Protein AF-A0A946MV02-F1 (afdb_monomer_lite)

pLDDT: mean 75.53, std 13.77, range [47.69, 91.25]

Radius of gyration: 21.44 Å; chains: 1; bounding box: 42×49×58 Å

Sequence (152 aa):
MDTEQLRICFLEFLRTHSNSLLTISNIYSDIAQTADNLNFPIEEKHNNNPLLTKTEQIQIREIYWSFMLQGILVPGSTVPDNTSSTFPQFGVSEYGKKVLESKKPIPYDPTNYLGYIDKHAFILYSNPIVSLKYSINSETISRILEKVYPEI

Structure (mmCIF, N/CA/C/O backbone):
data_AF-A0A946MV02-F1
#
_entry.id   AF-A0A946MV02-F1
#
loop_
_atom_site.group_PDB
_atom_site.id
_atom_site.type_symbol
_atom_site.label_atom_id
_atom_site.label_alt_id
_atom_site.label_comp_id
_atom_site.label_asym_id
_atom_site.label_entity_id
_atom_site.label_seq_id
_atom_site.pdbx_PDB_ins_code
_atom_site.Cartn_x
_atom_site.Cartn_y
_atom_site.Cartn_z
_atom_site.occupancy
_atom_site.B_iso_or_equiv
_atom_site.auth_seq_id
_atom_site.auth_comp_id
_atom_site.auth_asym_id
_atom_site.auth_atom_id
_atom_site.pdbx_PDB_model_num
ATOM 1 N N . MET A 1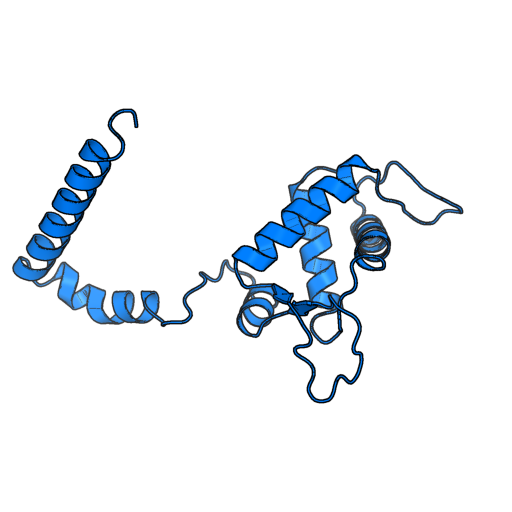 1 ? 5.784 10.577 -13.052 1.00 89.00 1 MET A N 1
ATOM 2 C CA . MET A 1 1 ? 4.458 10.685 -12.388 1.00 89.00 1 MET A CA 1
ATOM 3 C C . MET A 1 1 ? 4.552 11.488 -11.097 1.00 89.00 1 MET A C 1
ATOM 5 O O . MET A 1 1 ? 5.638 11.591 -10.535 1.00 89.00 1 MET A O 1
ATOM 9 N N . ASP A 1 2 ? 3.440 12.057 -10.626 1.00 89.06 2 ASP A N 1
ATOM 10 C CA . ASP A 1 2 ? 3.365 12.640 -9.277 1.00 89.06 2 ASP A CA 1
ATOM 11 C C . ASP A 1 2 ? 3.072 11.577 -8.193 1.00 89.06 2 ASP A C 1
ATOM 13 O O . ASP A 1 2 ? 2.742 10.424 -8.487 1.00 89.06 2 ASP A O 1
ATOM 17 N N . THR A 1 3 ? 3.208 11.955 -6.918 1.00 87.06 3 THR A N 1
ATOM 18 C CA . THR A 1 3 ? 3.038 11.036 -5.778 1.00 87.06 3 THR A CA 1
ATOM 19 C C . THR A 1 3 ? 1.622 10.462 -5.669 1.00 87.06 3 THR A C 1
ATOM 21 O O . THR A 1 3 ? 1.463 9.313 -5.254 1.00 87.06 3 THR A O 1
ATOM 24 N N . GLU A 1 4 ? 0.587 11.221 -6.033 1.00 87.25 4 GLU A N 1
ATOM 25 C CA . GLU A 1 4 ? -0.801 10.751 -5.951 1.00 87.25 4 GLU A CA 1
ATOM 26 C C . GLU A 1 4 ? -1.113 9.750 -7.065 1.00 87.25 4 GLU A C 1
ATOM 28 O O . GLU A 1 4 ? -1.727 8.713 -6.814 1.00 87.25 4 GLU A O 1
ATOM 33 N N . GLN A 1 5 ? -0.604 9.983 -8.276 1.00 89.94 5 GLN A N 1
ATOM 34 C CA . GLN A 1 5 ? -0.659 9.015 -9.374 1.00 89.94 5 GLN A CA 1
ATOM 35 C C . GLN A 1 5 ? 0.011 7.694 -8.980 1.00 89.94 5 GLN A C 1
ATOM 37 O O . GLN A 1 5 ? -0.569 6.623 -9.166 1.00 89.94 5 GLN A O 1
ATOM 42 N N . LEU A 1 6 ? 1.190 7.758 -8.354 1.00 89.81 6 LEU A N 1
ATOM 43 C CA . LEU A 1 6 ? 1.874 6.570 -7.839 1.00 89.81 6 LEU A CA 1
ATOM 44 C C . LEU A 1 6 ? 1.066 5.859 -6.745 1.00 89.81 6 LEU A C 1
ATOM 46 O O . LEU A 1 6 ? 1.012 4.629 -6.735 1.00 89.81 6 LEU A O 1
ATOM 50 N N . ARG A 1 7 ? 0.405 6.605 -5.848 1.00 89.81 7 ARG A N 1
ATOM 51 C CA . ARG A 1 7 ? -0.495 6.035 -4.828 1.00 89.81 7 ARG A CA 1
ATOM 52 C C . ARG A 1 7 ? -1.674 5.303 -5.456 1.00 89.81 7 ARG A C 1
ATOM 54 O O . ARG A 1 7 ? -2.011 4.211 -5.001 1.00 89.81 7 ARG A O 1
ATOM 61 N N . ILE A 1 8 ? -2.279 5.873 -6.496 1.00 89.81 8 ILE A N 1
ATOM 62 C CA . ILE A 1 8 ? -3.383 5.248 -7.233 1.00 89.81 8 ILE A CA 1
ATOM 63 C C . ILE A 1 8 ? -2.910 3.953 -7.896 1.00 89.81 8 ILE A C 1
ATOM 65 O O . ILE A 1 8 ? -3.544 2.915 -7.710 1.00 89.81 8 ILE A O 1
ATOM 69 N N . CYS A 1 9 ? -1.769 3.973 -8.591 1.00 90.50 9 CYS A N 1
ATOM 70 C CA . CYS A 1 9 ? -1.209 2.758 -9.183 1.00 90.50 9 CYS A CA 1
ATOM 71 C C . CYS A 1 9 ? -0.909 1.693 -8.129 1.00 90.50 9 CYS A C 1
ATOM 73 O O . CYS A 1 9 ? -1.198 0.519 -8.340 1.00 90.50 9 CYS A O 1
ATOM 75 N N . PHE A 1 10 ? -0.369 2.096 -6.977 1.00 90.06 10 PHE A N 1
ATOM 76 C CA . PHE A 1 10 ? -0.098 1.187 -5.869 1.00 90.06 10 PHE A CA 1
ATOM 77 C C . PHE A 1 10 ? -1.391 0.556 -5.323 1.00 90.06 10 PHE A C 1
ATOM 79 O O . PHE A 1 10 ? -1.431 -0.644 -5.066 1.00 90.06 10 PHE A O 1
ATOM 86 N N . LEU A 1 11 ? -2.472 1.330 -5.191 1.00 89.06 11 LEU A N 1
ATOM 87 C CA . LEU A 1 11 ? -3.782 0.825 -4.767 1.00 89.06 11 LEU A CA 1
ATOM 88 C C . LEU A 1 11 ? -4.374 -0.178 -5.762 1.00 89.06 11 LEU A C 1
ATOM 90 O O . LEU A 1 11 ? -4.854 -1.231 -5.345 1.00 89.06 11 LEU A O 1
ATOM 94 N N . GLU A 1 12 ? -4.327 0.119 -7.060 1.00 88.12 12 GLU A N 1
ATOM 95 C CA . GLU A 1 12 ? -4.803 -0.799 -8.104 1.00 88.12 12 GLU A CA 1
ATOM 96 C C . GLU A 1 12 ? -3.955 -2.077 -8.178 1.00 88.12 12 GLU A C 1
ATOM 98 O O . GLU A 1 12 ? -4.481 -3.190 -8.295 1.00 88.12 12 GLU A O 1
ATOM 103 N N . PHE A 1 13 ? -2.642 -1.944 -8.001 1.00 88.69 13 PHE A N 1
ATOM 104 C CA . PHE A 1 13 ? -1.741 -3.079 -7.837 1.00 88.69 13 PHE A CA 1
ATOM 105 C C . PHE A 1 13 ? -2.151 -3.960 -6.643 1.00 88.69 13 PHE A C 1
ATOM 107 O O . PHE A 1 13 ? -2.262 -5.180 -6.774 1.00 88.69 13 PHE A O 1
ATOM 114 N N . LEU A 1 14 ? -2.457 -3.367 -5.486 1.00 88.06 14 LEU A N 1
ATOM 115 C CA . LEU A 1 14 ? -2.917 -4.134 -4.327 1.00 88.06 14 LEU A CA 1
ATOM 116 C C . LEU A 1 14 ? -4.288 -4.784 -4.543 1.00 88.06 14 LEU A C 1
ATOM 118 O O . LEU A 1 14 ? -4.510 -5.892 -4.060 1.00 88.06 14 LEU A O 1
ATOM 122 N N . ARG A 1 15 ? -5.206 -4.136 -5.269 1.00 87.25 15 ARG A N 1
ATOM 123 C CA . ARG A 1 15 ? -6.519 -4.717 -5.608 1.00 87.25 15 ARG A CA 1
ATOM 124 C C . ARG A 1 15 ? -6.367 -5.993 -6.427 1.00 87.25 15 ARG A C 1
ATOM 126 O O . ARG A 1 15 ? -6.997 -7.002 -6.111 1.00 87.25 15 ARG A O 1
ATOM 133 N N . THR A 1 16 ? -5.495 -5.955 -7.430 1.00 83.94 16 THR A N 1
ATOM 134 C CA . THR A 1 16 ? -5.221 -7.094 -8.319 1.00 83.94 16 THR A CA 1
ATOM 135 C C . THR A 1 16 ? -4.472 -8.235 -7.623 1.00 83.94 16 THR A C 1
ATOM 137 O O . THR A 1 16 ? -4.671 -9.393 -7.983 1.00 83.94 16 THR A O 1
ATOM 140 N N . HIS A 1 17 ? -3.691 -7.939 -6.579 1.00 79.25 17 HIS A N 1
ATOM 141 C CA . HIS A 1 17 ? -2.854 -8.915 -5.867 1.00 79.25 17 HIS A CA 1
ATOM 142 C C . HIS A 1 17 ? -3.274 -9.161 -4.410 1.00 79.25 17 HIS A C 1
ATOM 144 O O . HIS A 1 17 ? -2.497 -9.694 -3.621 1.00 79.25 17 HIS A O 1
ATOM 150 N N . SER A 1 18 ? -4.504 -8.805 -4.035 1.00 73.62 18 SER A N 1
ATOM 151 C CA . SER A 1 18 ? -4.988 -8.824 -2.641 1.00 73.62 18 SER A CA 1
ATOM 152 C C . SER A 1 18 ? -4.911 -10.189 -1.938 1.00 73.62 18 SER A C 1
ATOM 154 O O . SER A 1 18 ? -4.850 -10.240 -0.709 1.00 73.62 18 SER A O 1
ATOM 156 N N . ASN A 1 19 ? -4.875 -11.284 -2.704 1.00 69.56 19 ASN A N 1
ATOM 157 C CA . ASN A 1 19 ? -4.770 -12.662 -2.208 1.00 69.56 19 ASN A CA 1
ATOM 158 C C . ASN A 1 19 ? -3.384 -13.297 -2.427 1.00 69.56 19 ASN A C 1
ATOM 160 O O . ASN A 1 19 ? -3.199 -14.476 -2.131 1.00 69.56 19 ASN A O 1
ATOM 164 N N . SER A 1 20 ? -2.423 -12.536 -2.951 1.00 69.88 20 SER A N 1
ATOM 165 C CA . SER A 1 20 ? -1.092 -13.016 -3.323 1.00 69.88 20 SER A CA 1
ATOM 166 C C . SER A 1 20 ? -0.022 -12.468 -2.385 1.00 69.88 20 SER A C 1
ATOM 168 O O . SER A 1 20 ? -0.168 -11.403 -1.787 1.00 69.88 20 SER A O 1
ATOM 170 N N . LEU A 1 21 ? 1.093 -13.190 -2.281 1.00 69.38 21 LEU A N 1
ATOM 171 C CA . LEU A 1 21 ? 2.279 -12.701 -1.583 1.00 69.38 21 LEU A CA 1
ATOM 172 C C . LEU A 1 21 ? 2.984 -11.651 -2.433 1.00 69.38 21 LEU A C 1
ATOM 174 O O . LEU A 1 21 ? 3.281 -11.890 -3.603 1.00 69.38 21 LEU A O 1
ATOM 178 N N . LEU A 1 22 ? 3.277 -10.503 -1.827 1.00 72.50 22 LEU A N 1
ATOM 179 C CA . LEU A 1 22 ? 3.919 -9.382 -2.503 1.00 72.50 22 LEU A CA 1
ATOM 180 C C . LEU A 1 22 ? 5.423 -9.384 -2.209 1.00 72.50 22 LEU A C 1
ATOM 182 O O . LEU A 1 22 ? 5.837 -9.424 -1.046 1.00 72.50 22 LEU A O 1
ATOM 186 N N . THR A 1 23 ? 6.243 -9.307 -3.259 1.00 68.88 23 THR A N 1
ATOM 187 C CA . THR A 1 23 ? 7.701 -9.141 -3.170 1.00 68.88 23 THR A CA 1
ATOM 188 C C . THR A 1 23 ? 8.126 -7.812 -3.788 1.00 68.88 23 THR A C 1
ATOM 190 O O . THR A 1 23 ? 7.653 -7.425 -4.853 1.00 6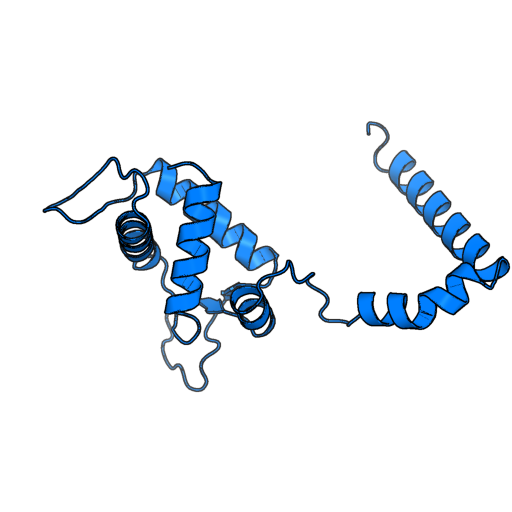8.88 23 THR A O 1
ATOM 193 N N . ILE A 1 24 ? 9.067 -7.114 -3.147 1.00 64.12 24 ILE A N 1
ATOM 194 C CA . ILE A 1 24 ? 9.491 -5.761 -3.556 1.00 64.12 24 ILE A CA 1
ATOM 195 C C . ILE A 1 24 ? 10.027 -5.711 -4.997 1.00 64.12 24 ILE A C 1
ATOM 197 O O . ILE A 1 24 ? 9.837 -4.708 -5.678 1.00 64.12 24 ILE A O 1
ATOM 201 N N . SER A 1 25 ? 10.659 -6.783 -5.485 1.00 65.94 25 SER A N 1
ATOM 202 C CA . SER A 1 25 ? 11.184 -6.844 -6.855 1.00 65.94 25 SER A CA 1
ATOM 203 C C . SER A 1 25 ? 10.092 -6.778 -7.922 1.00 65.94 25 SER A C 1
ATOM 205 O O . SER A 1 25 ? 10.301 -6.144 -8.951 1.00 65.94 25 SER A O 1
ATOM 207 N N . ASN A 1 26 ? 8.939 -7.401 -7.672 1.00 71.19 26 ASN A N 1
ATOM 208 C CA . ASN A 1 26 ? 7.843 -7.477 -8.639 1.00 71.19 26 ASN A CA 1
ATOM 209 C C . ASN A 1 26 ? 6.962 -6.218 -8.581 1.00 71.19 26 ASN A C 1
ATOM 211 O O . ASN A 1 26 ? 6.434 -5.773 -9.594 1.00 71.19 26 ASN A O 1
ATOM 215 N N . ILE A 1 27 ? 6.896 -5.575 -7.407 1.00 81.50 27 ILE A N 1
ATOM 216 C CA . ILE A 1 27 ? 6.098 -4.365 -7.172 1.00 81.50 27 ILE A CA 1
ATOM 217 C C . ILE A 1 27 ? 6.412 -3.261 -8.196 1.00 81.50 27 ILE A C 1
ATOM 219 O O . ILE A 1 27 ? 5.495 -2.628 -8.708 1.00 81.50 27 ILE A O 1
ATOM 223 N N . TYR A 1 28 ? 7.683 -3.019 -8.529 1.00 87.38 28 TYR A N 1
ATOM 224 C CA . TYR A 1 28 ? 8.033 -1.914 -9.427 1.00 87.38 28 TYR A CA 1
ATOM 225 C C . TYR A 1 28 ? 7.594 -2.144 -10.876 1.00 87.38 28 TYR A C 1
ATOM 227 O O . TYR A 1 28 ? 7.050 -1.225 -11.487 1.00 87.38 28 TYR A O 1
ATOM 235 N N . SER A 1 29 ? 7.803 -3.346 -11.421 1.00 85.44 29 SER A N 1
ATOM 236 C CA . SER A 1 29 ? 7.361 -3.672 -12.783 1.00 85.44 29 SER A CA 1
ATOM 237 C C . SER A 1 29 ? 5.841 -3.670 -12.894 1.00 85.44 29 SER A C 1
ATOM 239 O O . SER A 1 29 ? 5.295 -3.137 -13.858 1.00 85.44 29 SER A O 1
ATOM 241 N N . ASP A 1 30 ? 5.154 -4.200 -11.883 1.00 87.50 30 ASP A N 1
ATOM 242 C CA . ASP A 1 30 ? 3.696 -4.315 -11.903 1.00 87.50 30 ASP A CA 1
ATOM 243 C C . ASP A 1 30 ? 3.029 -2.945 -11.740 1.00 87.50 30 ASP A C 1
ATOM 245 O O . ASP A 1 30 ? 2.020 -2.654 -12.387 1.00 87.50 30 ASP A O 1
ATOM 249 N N . ILE A 1 31 ? 3.622 -2.053 -10.939 1.00 89.88 31 ILE A N 1
ATOM 250 C CA . ILE A 1 31 ? 3.171 -0.661 -10.837 1.00 89.88 31 ILE A CA 1
ATOM 251 C C . ILE A 1 31 ? 3.435 0.103 -12.132 1.00 89.88 31 ILE A C 1
ATOM 253 O O . ILE A 1 31 ? 2.564 0.859 -12.555 1.00 89.88 31 ILE A O 1
ATOM 257 N N . ALA A 1 32 ? 4.583 -0.105 -12.787 1.00 90.44 32 ALA A N 1
ATOM 258 C CA . ALA A 1 32 ? 4.859 0.500 -14.090 1.00 90.44 32 ALA A CA 1
ATOM 259 C C . ALA A 1 32 ? 3.809 0.074 -15.128 1.00 90.44 32 ALA A C 1
ATOM 261 O O . ALA A 1 32 ? 3.270 0.906 -15.854 1.00 90.44 32 ALA A O 1
ATOM 262 N N . GLN A 1 33 ? 3.462 -1.216 -15.147 1.00 89.56 33 GLN A N 1
ATOM 263 C CA . GLN A 1 33 ? 2.423 -1.742 -16.027 1.00 89.56 33 GLN A CA 1
ATOM 264 C C . GLN A 1 33 ? 1.037 -1.189 -15.676 1.00 89.56 33 GLN A C 1
ATOM 266 O O . GLN A 1 33 ? 0.259 -0.850 -16.564 1.00 89.56 33 GLN A O 1
ATOM 271 N N . THR A 1 34 ? 0.730 -1.064 -14.384 1.00 90.19 34 THR A N 1
ATOM 272 C CA . THR A 1 34 ? -0.528 -0.470 -13.910 1.00 90.19 34 THR A CA 1
ATOM 273 C C . THR A 1 34 ? -0.637 0.995 -14.332 1.00 90.19 34 THR A C 1
ATOM 275 O O . THR A 1 34 ? -1.693 1.417 -14.791 1.00 90.19 34 THR A O 1
ATOM 278 N N . ALA A 1 35 ? 0.457 1.755 -14.249 1.00 91.25 35 ALA A N 1
ATOM 279 C CA . ALA A 1 35 ? 0.513 3.134 -14.719 1.00 91.25 35 ALA A CA 1
ATOM 280 C C . ALA A 1 35 ? 0.253 3.242 -16.231 1.00 91.25 35 ALA A C 1
ATOM 282 O O . ALA A 1 35 ? -0.517 4.106 -16.649 1.00 91.25 35 ALA A O 1
ATOM 283 N N . ASP A 1 36 ? 0.826 2.342 -17.038 1.00 90.81 36 ASP A N 1
ATOM 284 C CA . ASP A 1 36 ? 0.635 2.322 -18.498 1.00 90.81 36 ASP A CA 1
ATOM 285 C C . ASP A 1 36 ? -0.829 1.984 -18.836 1.00 90.81 36 ASP A C 1
ATOM 287 O O . ASP A 1 36 ? -1.464 2.682 -19.624 1.00 90.81 36 ASP A O 1
ATOM 291 N N . ASN A 1 37 ? -1.420 1.007 -18.136 1.00 89.56 37 ASN A N 1
ATOM 292 C CA . ASN A 1 37 ? -2.836 0.641 -18.277 1.00 89.56 37 ASN A CA 1
ATOM 293 C C . ASN A 1 37 ? -3.794 1.788 -17.898 1.00 89.56 37 ASN A C 1
ATOM 295 O O . ASN A 1 37 ? -4.879 1.909 -18.471 1.00 89.56 37 ASN A O 1
ATOM 299 N N . LEU A 1 38 ? -3.406 2.626 -16.933 1.00 89.50 38 LEU A N 1
ATOM 300 C CA . LEU A 1 38 ? -4.155 3.814 -16.508 1.00 89.50 38 LEU A CA 1
ATOM 301 C C . LEU A 1 38 ? -3.858 5.056 -17.370 1.00 89.50 38 LEU A C 1
ATOM 303 O O . LEU A 1 38 ? -4.439 6.114 -17.126 1.00 89.50 38 LEU A O 1
ATOM 307 N N . ASN A 1 39 ? -3.004 4.935 -18.395 1.00 90.88 39 ASN A N 1
ATOM 308 C CA . ASN A 1 39 ? -2.526 6.029 -19.247 1.00 90.88 39 ASN A CA 1
ATOM 309 C C . ASN A 1 39 ? -1.835 7.168 -18.473 1.00 90.88 39 ASN A C 1
ATOM 311 O O . ASN A 1 39 ? -1.932 8.338 -18.851 1.00 90.88 39 ASN A O 1
ATOM 315 N N . PHE A 1 40 ? -1.136 6.849 -17.383 1.00 90.44 40 PHE A N 1
ATOM 316 C CA . PHE A 1 40 ? -0.284 7.817 -16.697 1.00 90.44 40 PHE A CA 1
ATOM 317 C C . PHE A 1 40 ? 1.038 8.028 -17.448 1.00 90.44 40 PHE A C 1
ATOM 319 O O . PHE A 1 40 ? 1.508 7.130 -18.149 1.00 90.44 40 PHE A O 1
ATOM 326 N N . PRO A 1 41 ? 1.650 9.222 -17.341 1.00 84.94 41 PRO A N 1
ATOM 327 C CA . PRO A 1 41 ? 2.866 9.535 -18.080 1.00 84.94 41 PRO A CA 1
ATOM 328 C C . PRO A 1 41 ? 4.054 8.728 -17.540 1.00 84.94 41 PRO A C 1
ATOM 330 O O . PRO A 1 41 ? 4.474 8.927 -16.400 1.00 84.94 41 PRO A O 1
ATOM 333 N N . ILE A 1 42 ? 4.606 7.851 -18.381 1.00 84.06 42 ILE A N 1
ATOM 334 C CA . ILE A 1 42 ? 5.798 7.046 -18.088 1.00 84.06 42 ILE A CA 1
ATOM 335 C C . ILE A 1 42 ?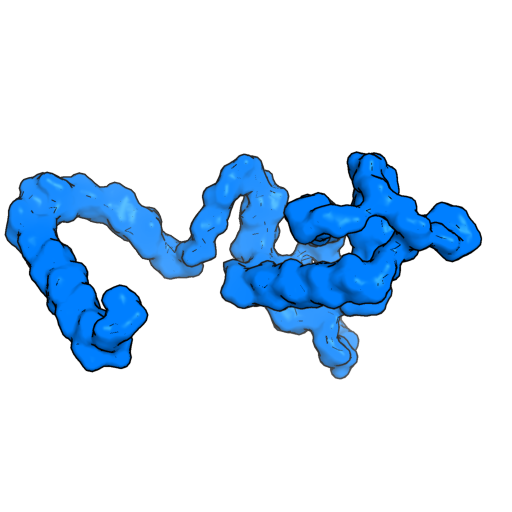 6.954 7.540 -18.948 1.00 84.06 42 ILE A C 1
ATOM 337 O O . ILE A 1 42 ? 6.871 7.538 -20.177 1.00 84.06 42 ILE A O 1
ATOM 341 N N . GLU A 1 43 ? 8.028 7.960 -18.286 1.00 78.56 43 GLU A N 1
ATOM 342 C CA . GLU A 1 43 ? 9.189 8.580 -18.930 1.00 78.56 43 GLU A CA 1
ATOM 343 C C . GLU A 1 43 ? 10.182 7.544 -19.475 1.00 78.56 43 GLU A C 1
ATOM 345 O O . GLU A 1 43 ? 10.776 7.752 -20.533 1.00 78.56 43 GLU A O 1
ATOM 350 N N . GLU A 1 44 ? 10.342 6.407 -18.791 1.00 81.00 44 GLU A N 1
ATOM 351 C CA . GLU A 1 44 ? 11.314 5.373 -19.148 1.00 81.00 44 GLU A CA 1
ATOM 352 C C . GLU A 1 44 ? 10.626 4.110 -19.690 1.00 81.00 44 GLU A C 1
ATOM 354 O O . GLU A 1 44 ? 9.677 3.583 -19.108 1.00 81.00 44 GLU A O 1
ATOM 359 N N . LYS A 1 45 ? 11.127 3.582 -20.814 1.00 81.88 45 LYS A N 1
ATOM 360 C CA . LYS A 1 45 ? 10.721 2.276 -21.356 1.00 81.88 45 LYS A CA 1
ATOM 361 C C . LYS A 1 45 ? 11.954 1.460 -21.731 1.00 81.88 45 LYS A C 1
ATOM 363 O O . LYS A 1 45 ? 12.879 1.983 -22.350 1.00 81.88 45 LYS A O 1
ATOM 368 N N . HIS A 1 46 ? 11.959 0.169 -21.409 1.00 78.44 46 HIS A N 1
ATOM 369 C CA . HIS A 1 46 ? 13.012 -0.767 -21.812 1.00 78.44 46 HIS A CA 1
ATOM 370 C C . HIS A 1 46 ? 12.399 -1.912 -22.620 1.00 78.44 46 HIS A C 1
ATOM 372 O O . HIS A 1 46 ? 11.543 -2.637 -22.119 1.00 78.44 46 HIS A O 1
ATOM 378 N N . ASN A 1 47 ? 12.826 -2.088 -23.875 1.00 80.19 47 ASN A N 1
ATOM 379 C CA . ASN A 1 47 ? 12.215 -3.038 -24.818 1.00 80.19 47 ASN A CA 1
ATOM 380 C C . ASN A 1 47 ? 10.682 -2.880 -24.913 1.00 80.19 47 ASN A C 1
ATOM 382 O O . ASN A 1 47 ? 9.956 -3.868 -24.908 1.00 80.19 47 ASN A O 1
ATOM 386 N N . ASN A 1 48 ? 10.199 -1.631 -24.966 1.00 80.12 48 ASN A N 1
ATOM 387 C CA . ASN A 1 48 ? 8.780 -1.234 -24.926 1.00 80.12 48 ASN A CA 1
ATOM 388 C C . ASN A 1 48 ? 8.030 -1.516 -23.616 1.00 80.12 48 ASN A C 1
ATOM 390 O O . ASN A 1 48 ? 6.878 -1.103 -23.500 1.00 80.12 48 ASN A O 1
ATOM 394 N N . ASN A 1 49 ? 8.667 -2.130 -22.618 1.00 82.88 49 ASN A N 1
ATOM 395 C CA . ASN A 1 49 ? 8.051 -2.319 -21.311 1.00 82.88 49 ASN A CA 1
ATOM 396 C C . ASN A 1 49 ? 8.188 -1.040 -20.475 1.00 82.88 49 ASN A C 1
ATOM 398 O O . ASN A 1 49 ? 9.287 -0.469 -20.443 1.00 82.88 49 ASN A O 1
ATOM 402 N N . PRO A 1 50 ? 7.112 -0.588 -19.808 1.00 85.69 50 PRO A N 1
ATOM 403 C CA . PRO A 1 50 ? 7.167 0.571 -18.931 1.00 85.69 50 PRO A CA 1
ATOM 404 C C . PRO A 1 50 ? 8.139 0.330 -17.774 1.00 85.69 50 PRO A C 1
ATOM 406 O O . PRO A 1 50 ? 8.166 -0.752 -17.184 1.00 85.69 50 PRO A O 1
ATOM 409 N N . LEU A 1 51 ? 8.937 1.345 -17.449 1.00 88.44 51 LEU A N 1
ATOM 410 C CA . LEU A 1 51 ? 9.887 1.312 -16.347 1.00 88.44 51 LEU A CA 1
ATOM 411 C C . LEU A 1 51 ? 9.715 2.556 -15.480 1.00 88.44 51 LEU A C 1
ATOM 413 O O . LEU A 1 51 ? 9.510 3.660 -15.975 1.00 88.44 51 LEU A O 1
ATOM 417 N N . LEU A 1 52 ? 9.814 2.362 -14.169 1.00 87.56 52 LEU A N 1
ATOM 418 C CA . LEU A 1 52 ? 9.820 3.463 -13.219 1.00 87.56 52 LEU A CA 1
ATOM 419 C C . LEU A 1 52 ? 11.221 4.042 -13.088 1.00 87.56 52 LEU A C 1
ATOM 421 O O . LEU A 1 52 ? 12.185 3.302 -12.850 1.00 87.56 52 LEU A O 1
ATOM 425 N N . THR A 1 53 ? 11.299 5.366 -13.120 1.00 90.81 53 THR A N 1
ATOM 426 C CA . THR A 1 53 ? 12.523 6.103 -12.809 1.00 90.81 53 THR A CA 1
ATOM 427 C C . THR A 1 53 ? 12.987 5.796 -11.380 1.00 90.81 53 THR A C 1
ATOM 429 O O . THR A 1 53 ? 12.214 5.386 -10.506 1.00 90.81 53 THR A O 1
ATOM 432 N N . LYS A 1 54 ? 14.267 6.048 -11.079 1.00 88.94 54 LYS A N 1
ATOM 433 C CA . LYS A 1 54 ? 14.794 5.876 -9.709 1.00 88.94 54 LYS A CA 1
ATOM 434 C C . LYS A 1 54 ? 14.037 6.716 -8.674 1.00 88.94 54 LYS A C 1
ATOM 436 O O . LYS A 1 54 ? 13.845 6.261 -7.549 1.00 88.94 54 LYS A O 1
ATOM 441 N N . THR A 1 55 ? 13.605 7.917 -9.051 1.00 90.75 55 THR A N 1
ATOM 442 C CA . THR A 1 55 ? 12.831 8.816 -8.186 1.00 90.75 55 THR A CA 1
ATOM 443 C C . THR A 1 55 ? 11.470 8.212 -7.842 1.00 90.75 55 THR A C 1
ATOM 445 O O . THR A 1 55 ? 11.103 8.155 -6.670 1.00 90.75 55 THR A O 1
ATOM 448 N N . GLU A 1 56 ? 10.761 7.674 -8.833 1.00 90.44 56 GLU A N 1
ATOM 449 C CA . GLU A 1 56 ? 9.461 7.022 -8.628 1.00 90.44 56 GLU A CA 1
ATOM 450 C C . GLU A 1 56 ? 9.588 5.755 -7.771 1.00 90.44 56 GLU A C 1
ATOM 452 O O . GLU A 1 56 ? 8.752 5.503 -6.905 1.00 90.44 56 GLU A O 1
ATOM 457 N N . GLN A 1 57 ? 10.667 4.982 -7.931 1.00 89.62 57 GLN A N 1
ATOM 458 C CA . GLN A 1 57 ? 10.932 3.812 -7.082 1.00 89.62 57 GLN A CA 1
ATOM 459 C C . GLN A 1 57 ? 11.141 4.183 -5.603 1.00 89.62 57 GLN A C 1
ATOM 461 O O . GLN A 1 57 ? 10.730 3.427 -4.712 1.00 89.62 57 GLN A O 1
ATOM 466 N N . ILE A 1 58 ? 11.771 5.332 -5.327 1.00 90.19 58 ILE A N 1
ATOM 467 C CA . ILE A 1 58 ? 11.921 5.869 -3.965 1.00 90.19 58 ILE A CA 1
ATOM 468 C C . ILE A 1 58 ? 10.554 6.292 -3.419 1.00 90.19 58 ILE A C 1
ATOM 470 O O . ILE A 1 58 ? 10.188 5.876 -2.322 1.00 90.19 58 ILE A O 1
ATOM 474 N N . GLN A 1 59 ? 9.762 7.028 -4.199 1.00 91.00 59 GLN A N 1
ATOM 475 C CA . GLN A 1 59 ? 8.419 7.460 -3.791 1.00 91.00 59 GLN A CA 1
ATOM 476 C C . GLN A 1 59 ? 7.483 6.275 -3.526 1.00 91.00 59 GLN A C 1
ATOM 478 O O . GLN A 1 59 ? 6.771 6.254 -2.523 1.00 91.00 59 GLN A O 1
ATOM 483 N N . ILE A 1 60 ? 7.530 5.227 -4.352 1.00 90.19 60 ILE A N 1
ATOM 484 C CA . ILE A 1 60 ? 6.784 3.987 -4.099 1.00 90.19 60 ILE A CA 1
ATOM 485 C C . ILE A 1 60 ? 7.210 3.343 -2.788 1.00 90.19 60 ILE A C 1
ATOM 487 O O . ILE A 1 60 ? 6.364 2.822 -2.069 1.00 90.19 60 ILE A O 1
ATOM 491 N N . ARG A 1 61 ? 8.500 3.383 -2.442 1.00 89.00 61 ARG A N 1
ATOM 492 C CA . ARG A 1 61 ? 8.971 2.858 -1.156 1.00 89.00 61 ARG A CA 1
ATOM 493 C C . ARG A 1 61 ? 8.383 3.639 0.019 1.00 89.00 61 ARG A C 1
ATOM 495 O O . ARG A 1 61 ? 8.035 3.038 1.031 1.00 89.00 61 ARG A O 1
ATOM 502 N N . GLU A 1 62 ? 8.242 4.953 -0.102 1.00 90.44 62 GLU A N 1
ATOM 503 C CA . GLU A 1 62 ? 7.588 5.778 0.921 1.00 90.44 62 GLU A CA 1
ATOM 504 C C . GLU A 1 62 ? 6.087 5.481 1.024 1.00 90.44 62 GLU A C 1
ATOM 506 O O . GLU A 1 62 ? 5.562 5.310 2.127 1.00 90.44 62 GLU A O 1
ATOM 511 N N . ILE A 1 63 ? 5.402 5.341 -0.114 1.00 90.56 63 ILE A N 1
ATOM 512 C CA . ILE A 1 63 ? 3.987 4.937 -0.177 1.00 90.56 63 ILE A CA 1
ATOM 513 C C . ILE A 1 63 ? 3.801 3.571 0.482 1.00 90.56 63 ILE A C 1
ATOM 515 O O . ILE A 1 63 ? 2.934 3.398 1.337 1.00 90.56 63 ILE A O 1
ATOM 519 N N . TYR A 1 64 ? 4.666 2.624 0.144 1.00 88.94 64 TYR A N 1
ATOM 520 C CA . TYR A 1 64 ? 4.707 1.292 0.718 1.00 88.94 64 TYR A CA 1
ATOM 521 C C . TYR A 1 64 ? 4.804 1.330 2.254 1.00 88.94 64 TYR A C 1
ATOM 523 O O . TYR A 1 64 ? 3.990 0.713 2.947 1.00 88.94 64 TYR A O 1
ATOM 531 N N . TRP A 1 65 ? 5.739 2.114 2.805 1.00 87.94 65 TRP A N 1
ATOM 532 C CA . TRP A 1 65 ? 5.865 2.285 4.257 1.00 87.94 65 TRP A CA 1
ATOM 533 C C . TRP A 1 65 ? 4.639 2.952 4.875 1.00 87.94 65 TRP A C 1
ATOM 535 O O . TRP A 1 65 ? 4.173 2.523 5.929 1.00 87.94 65 TRP A O 1
ATOM 545 N N . SER A 1 66 ? 4.074 3.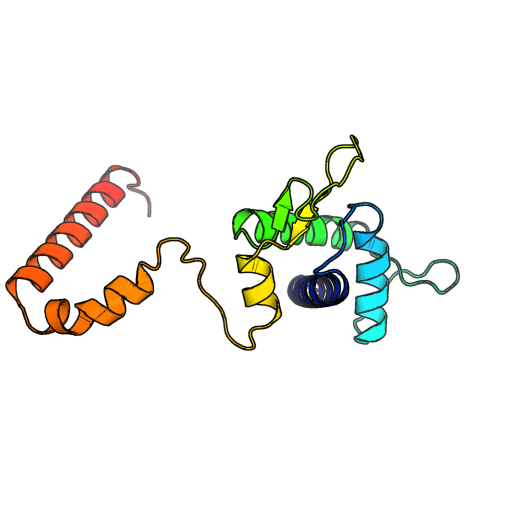957 4.206 1.00 89.69 66 SER A N 1
ATOM 546 C CA . SER A 1 66 ? 2.848 4.622 4.650 1.00 89.69 66 SER A CA 1
ATOM 547 C C . SER A 1 66 ? 1.681 3.635 4.772 1.00 89.69 66 SER A C 1
ATOM 549 O O . SER A 1 66 ? 0.930 3.693 5.744 1.00 89.69 66 SER A O 1
ATOM 551 N N . PHE A 1 67 ? 1.547 2.700 3.829 1.00 89.00 67 PHE A N 1
ATOM 552 C CA . PHE A 1 67 ? 0.498 1.677 3.839 1.00 89.00 67 PHE A CA 1
ATOM 553 C C . PHE A 1 67 ? 0.715 0.628 4.929 1.00 89.00 67 PHE A C 1
ATOM 555 O O . PHE A 1 67 ? -0.251 0.153 5.530 1.00 89.00 67 PHE A O 1
ATOM 562 N N . MET A 1 68 ? 1.971 0.292 5.220 1.00 87.69 68 MET A N 1
ATOM 563 C CA . MET A 1 68 ? 2.305 -0.591 6.334 1.00 87.69 68 MET A CA 1
ATOM 564 C C . MET A 1 68 ? 1.990 0.055 7.688 1.00 87.69 68 MET A C 1
ATOM 566 O O . MET A 1 68 ? 1.358 -0.572 8.533 1.00 87.69 68 MET A O 1
ATOM 570 N N . LEU A 1 69 ? 2.360 1.325 7.881 1.00 86.69 69 LEU A N 1
ATOM 571 C CA . LEU A 1 69 ? 2.071 2.068 9.115 1.00 86.69 69 LEU A CA 1
ATOM 572 C C . LEU A 1 69 ? 0.566 2.252 9.354 1.00 86.69 69 LEU A C 1
ATOM 574 O O . LEU A 1 69 ? 0.118 2.241 10.496 1.00 86.69 69 LEU A O 1
ATOM 578 N N . GLN A 1 70 ? -0.221 2.372 8.284 1.00 85.81 70 GLN A N 1
ATOM 579 C CA . GLN A 1 70 ? -1.687 2.404 8.348 1.00 85.81 70 GLN A CA 1
ATOM 580 C C . GLN A 1 70 ? -2.321 1.022 8.581 1.00 85.81 70 GLN A C 1
ATOM 582 O O . GLN A 1 70 ? -3.542 0.920 8.680 1.00 85.81 70 GLN A O 1
ATOM 587 N N . GLY A 1 71 ? -1.525 -0.049 8.624 1.00 87.06 71 GLY A N 1
ATOM 588 C CA . GLY A 1 71 ? -2.008 -1.416 8.806 1.00 87.06 71 GLY A CA 1
ATOM 589 C C . GLY A 1 71 ? -2.716 -2.002 7.583 1.00 87.06 71 GLY A C 1
ATOM 590 O O . GLY A 1 71 ? -3.370 -3.034 7.710 1.00 87.06 71 GLY A O 1
ATOM 591 N N . ILE A 1 72 ? -2.612 -1.376 6.404 1.00 88.81 72 ILE A N 1
ATOM 592 C CA . ILE A 1 72 ? -3.149 -1.920 5.143 1.00 88.81 72 ILE A CA 1
ATOM 593 C C . ILE A 1 72 ? -2.280 -3.095 4.687 1.00 88.81 72 ILE A C 1
ATOM 595 O O . ILE A 1 72 ? -2.796 -4.151 4.319 1.00 88.81 72 ILE A O 1
ATOM 599 N N . LEU A 1 73 ? -0.960 -2.914 4.758 1.00 88.38 73 LEU A N 1
ATOM 600 C CA . LEU A 1 73 ? 0.033 -3.957 4.521 1.00 88.38 73 LEU A CA 1
ATOM 601 C C . LEU A 1 73 ? 0.586 -4.475 5.844 1.00 88.38 73 LEU A C 1
ATOM 603 O O . LEU A 1 73 ? 0.793 -3.704 6.780 1.00 88.38 73 LEU A O 1
ATOM 607 N N . VAL A 1 74 ? 0.871 -5.772 5.904 1.00 86.50 74 VAL A N 1
ATOM 608 C CA . VAL A 1 74 ? 1.497 -6.416 7.064 1.00 86.50 74 VAL A CA 1
ATOM 609 C C . VAL A 1 74 ? 2.689 -7.272 6.633 1.00 86.50 74 VAL A C 1
ATOM 611 O O . VAL A 1 74 ? 2.644 -7.885 5.563 1.00 86.50 74 VAL A O 1
ATOM 614 N N . PRO A 1 75 ? 3.772 -7.313 7.432 1.00 81.94 75 PRO A N 1
ATOM 615 C CA . PRO A 1 75 ? 4.893 -8.210 7.183 1.00 81.94 75 PRO A CA 1
ATOM 616 C C . PRO A 1 75 ? 4.486 -9.674 7.334 1.00 81.94 75 PRO A C 1
ATOM 618 O O . PRO A 1 75 ? 3.726 -10.036 8.230 1.00 81.94 75 PRO A O 1
ATOM 621 N N . GLY A 1 76 ? 5.057 -10.516 6.478 1.00 74.50 76 GLY A N 1
ATOM 622 C CA . GLY A 1 76 ? 4.818 -11.951 6.437 1.00 74.50 76 GLY A CA 1
ATOM 623 C C . GLY A 1 76 ? 3.719 -12.361 5.460 1.00 74.50 76 GLY A C 1
ATOM 624 O O . GLY A 1 76 ? 3.267 -11.598 4.606 1.00 74.50 76 GLY A O 1
ATOM 625 N N . SER A 1 77 ? 3.318 -13.622 5.586 1.00 65.81 77 SER A N 1
ATOM 626 C CA . SER A 1 77 ? 2.264 -14.229 4.784 1.00 65.81 77 SER A CA 1
ATOM 627 C C . SER A 1 77 ? 0.941 -14.176 5.526 1.00 65.81 77 SER A C 1
ATOM 629 O O . SER A 1 77 ? 0.837 -14.688 6.638 1.00 65.81 77 SER A O 1
ATOM 631 N N . THR A 1 78 ? -0.085 -13.617 4.891 1.00 62.19 78 THR A N 1
ATOM 632 C CA . THR A 1 78 ? -1.479 -13.783 5.329 1.00 62.19 78 THR A CA 1
ATOM 633 C C . THR A 1 78 ? -2.110 -15.066 4.772 1.00 62.19 78 THR A C 1
ATOM 635 O O . THR A 1 78 ? -3.245 -15.386 5.114 1.00 62.19 78 THR A O 1
ATOM 638 N N . VAL A 1 79 ? -1.377 -15.819 3.939 1.00 62.56 79 VAL A N 1
ATOM 639 C CA . VAL A 1 79 ? -1.793 -17.110 3.373 1.00 62.56 79 VAL A CA 1
ATOM 640 C C . VAL A 1 79 ? -1.431 -18.241 4.351 1.00 62.56 79 VAL A C 1
ATOM 642 O O . VAL A 1 79 ? -0.246 -18.355 4.699 1.00 62.56 79 VAL A O 1
ATOM 645 N N . PRO A 1 80 ? -2.403 -19.072 4.787 1.00 55.03 80 PRO A N 1
ATOM 646 C CA . PRO A 1 80 ? -2.135 -20.287 5.559 1.00 55.03 80 PRO A CA 1
ATOM 647 C C . PRO A 1 80 ? -1.212 -21.232 4.773 1.00 55.03 80 PRO A C 1
ATOM 649 O O . PRO A 1 80 ? -1.354 -21.356 3.562 1.00 55.03 80 PRO A O 1
ATOM 652 N N . ASP A 1 81 ? -0.269 -21.887 5.453 1.00 59.25 81 ASP A N 1
ATOM 653 C CA . ASP A 1 81 ? 0.656 -22.892 4.890 1.00 59.25 81 ASP A CA 1
ATOM 654 C C . ASP A 1 81 ? 1.745 -22.386 3.930 1.00 59.25 81 ASP A C 1
ATOM 656 O O . ASP A 1 81 ? 2.379 -23.170 3.218 1.00 59.25 81 ASP A O 1
ATOM 660 N N . ASN A 1 82 ? 2.046 -21.087 3.938 1.00 59.03 82 ASN A N 1
ATOM 661 C CA . ASN A 1 82 ? 3.225 -20.606 3.230 1.00 59.03 82 ASN A CA 1
ATOM 662 C C . ASN A 1 82 ? 4.519 -21.094 3.912 1.00 59.03 82 ASN A C 1
ATOM 664 O O . ASN A 1 82 ? 4.872 -20.668 5.012 1.00 59.03 82 ASN A O 1
ATOM 668 N N . THR A 1 83 ? 5.234 -21.979 3.222 1.00 55.56 83 THR A N 1
ATOM 669 C CA . THR A 1 83 ? 6.491 -22.599 3.662 1.00 55.56 83 THR A CA 1
ATOM 670 C C . THR A 1 83 ? 7.739 -21.820 3.243 1.00 55.56 83 THR A C 1
ATOM 672 O O . THR A 1 83 ? 8.854 -22.237 3.564 1.00 55.56 83 THR A O 1
ATOM 675 N N . SER A 1 84 ? 7.604 -20.696 2.530 1.00 55.09 84 SER A N 1
ATOM 676 C CA . SER A 1 84 ? 8.770 -19.940 2.076 1.00 55.09 84 SER A CA 1
ATOM 677 C C . SER A 1 84 ? 9.445 -19.233 3.256 1.00 55.09 84 SER A C 1
ATOM 679 O O . SER A 1 84 ? 8.931 -18.252 3.790 1.00 55.09 84 SER A O 1
ATOM 681 N N . SER A 1 85 ? 10.627 -19.715 3.645 1.00 51.53 85 SER A N 1
ATOM 682 C CA . SER A 1 85 ? 11.441 -19.182 4.747 1.00 51.53 85 SER A CA 1
ATOM 683 C C . SER A 1 85 ? 12.181 -17.878 4.407 1.00 51.53 85 SER A C 1
ATOM 685 O O . SER A 1 85 ? 13.097 -17.476 5.127 1.00 51.53 85 SER A O 1
ATOM 687 N N . THR A 1 86 ? 11.864 -17.241 3.281 1.00 54.00 86 THR A N 1
ATOM 688 C CA . THR A 1 86 ? 12.544 -16.042 2.794 1.00 54.00 86 THR A CA 1
ATOM 689 C C . THR A 1 86 ? 11.802 -14.785 3.247 1.00 54.00 86 THR A C 1
ATOM 691 O O . THR A 1 86 ? 10.788 -14.382 2.683 1.00 54.00 86 THR A O 1
ATOM 694 N N . PHE A 1 87 ? 12.333 -14.140 4.289 1.00 48.78 87 PHE A N 1
ATOM 695 C CA . PHE A 1 87 ? 12.015 -12.751 4.629 1.00 48.78 87 PHE A CA 1
ATOM 696 C C . PHE A 1 87 ? 12.317 -11.805 3.438 1.00 48.78 87 PHE A C 1
ATOM 698 O O . PHE A 1 87 ? 13.302 -12.042 2.737 1.00 48.78 87 PHE A O 1
ATOM 705 N N . PRO A 1 88 ? 11.599 -10.677 3.255 1.00 60.69 88 PRO A N 1
ATOM 706 C CA . PRO A 1 88 ? 10.293 -10.328 3.792 1.00 60.69 88 PRO A CA 1
ATOM 707 C C . PRO A 1 88 ? 9.242 -10.320 2.667 1.00 60.69 88 PRO A C 1
ATOM 709 O O . PRO A 1 88 ? 9.302 -9.527 1.727 1.00 60.69 88 PRO A O 1
ATOM 712 N N . GLN A 1 89 ? 8.271 -11.219 2.770 1.00 71.50 89 GLN A N 1
ATOM 713 C CA . GLN A 1 89 ? 7.022 -11.120 2.021 1.00 71.50 89 GLN A CA 1
ATOM 714 C C . GLN A 1 89 ? 6.043 -10.244 2.786 1.00 71.50 89 GLN A C 1
ATOM 716 O O . GLN A 1 89 ? 6.193 -10.050 3.996 1.00 71.50 89 GLN A O 1
ATOM 721 N N . PHE A 1 90 ? 5.045 -9.730 2.080 1.00 78.56 90 PHE A N 1
ATOM 722 C CA . PHE A 1 90 ? 4.004 -8.911 2.676 1.00 78.56 90 PHE A CA 1
ATOM 723 C C . PHE A 1 90 ? 2.646 -9.320 2.131 1.00 78.56 90 PHE A C 1
ATOM 725 O O . PHE A 1 90 ? 2.521 -9.717 0.969 1.00 78.56 90 PHE A O 1
ATOM 732 N N . GLY A 1 91 ? 1.641 -9.212 2.990 1.00 83.94 91 GLY A N 1
ATOM 733 C CA . GLY A 1 91 ? 0.250 -9.462 2.651 1.00 83.94 91 GLY A CA 1
ATOM 734 C C . GLY A 1 91 ? -0.607 -8.231 2.904 1.00 83.94 91 GLY A C 1
ATOM 735 O O . GLY A 1 91 ? -0.255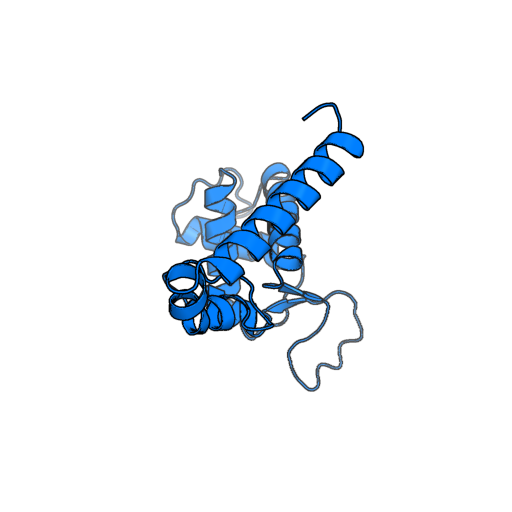 -7.346 3.690 1.00 83.94 91 GLY A O 1
ATOM 736 N N . VAL A 1 92 ? -1.763 -8.193 2.249 1.00 87.69 92 VAL A N 1
ATOM 737 C CA . VAL A 1 92 ? -2.826 -7.243 2.583 1.00 87.69 92 VAL A CA 1
ATOM 738 C C . VAL A 1 92 ? -3.552 -7.759 3.828 1.00 87.69 92 VAL A C 1
ATOM 740 O O . VAL A 1 92 ? -3.979 -8.916 3.871 1.00 87.69 92 VAL A O 1
ATOM 743 N N . SER A 1 93 ? -3.676 -6.917 4.855 1.00 87.50 93 SER A N 1
ATOM 744 C CA . SER A 1 93 ? -4.388 -7.271 6.088 1.00 87.50 93 SER A CA 1
ATOM 745 C C . SER A 1 93 ? -5.904 -7.346 5.866 1.00 87.50 93 SER A C 1
ATOM 747 O O . SER A 1 93 ? -6.425 -6.828 4.881 1.00 87.50 93 SER A O 1
ATOM 749 N N . GLU A 1 94 ? -6.653 -7.916 6.813 1.00 85.38 94 GLU A N 1
ATOM 750 C CA . GLU A 1 94 ? -8.126 -7.899 6.757 1.00 85.38 94 GLU A CA 1
ATOM 751 C C . GLU A 1 94 ? -8.706 -6.476 6.760 1.00 85.38 94 GLU A C 1
ATOM 753 O O . GLU A 1 94 ? -9.714 -6.201 6.110 1.00 85.38 94 GLU A O 1
ATOM 758 N N . TYR A 1 95 ? -8.054 -5.542 7.456 1.00 86.31 95 TYR A N 1
ATOM 759 C CA . TYR A 1 95 ? -8.395 -4.125 7.363 1.00 86.31 95 TYR A CA 1
ATOM 760 C C . TYR A 1 95 ? -8.074 -3.570 5.969 1.00 86.31 95 TYR A C 1
ATOM 762 O O . TYR A 1 95 ? -8.912 -2.904 5.365 1.00 86.31 95 TYR A O 1
ATOM 770 N N . GLY A 1 96 ? -6.900 -3.898 5.427 1.00 88.06 96 GLY A N 1
ATOM 771 C CA . GLY A 1 96 ? -6.482 -3.492 4.092 1.00 88.06 96 GLY A CA 1
ATOM 772 C C . GLY A 1 96 ? -7.447 -3.963 3.007 1.00 88.06 96 GLY A C 1
ATOM 773 O O . GLY A 1 96 ? -7.829 -3.165 2.159 1.00 88.06 96 GLY A O 1
ATOM 774 N N . LYS A 1 97 ? -7.934 -5.207 3.075 1.00 88.81 97 LYS A N 1
ATOM 775 C CA . LYS A 1 97 ? -8.947 -5.733 2.144 1.00 88.81 97 LYS A CA 1
ATOM 776 C C . LYS A 1 97 ? -10.216 -4.878 2.151 1.00 88.81 97 LYS A C 1
ATOM 778 O O . LYS A 1 97 ? -10.657 -4.435 1.095 1.00 88.81 97 LYS A O 1
ATOM 783 N N . LYS A 1 98 ? -10.725 -4.535 3.341 1.00 87.12 98 LYS A N 1
ATOM 784 C CA . LYS A 1 98 ? -11.877 -3.626 3.485 1.00 87.12 98 LYS A CA 1
ATOM 785 C C . LYS A 1 98 ? -11.598 -2.251 2.876 1.00 87.12 98 LYS A C 1
ATOM 787 O O . LYS A 1 98 ? -12.461 -1.701 2.197 1.00 87.12 98 LYS A O 1
ATOM 792 N N . VAL A 1 99 ? -10.403 -1.696 3.099 1.00 87.31 99 VAL A N 1
ATOM 793 C CA . VAL A 1 99 ? -9.987 -0.410 2.509 1.00 87.31 99 VAL A CA 1
ATOM 794 C C . VAL A 1 99 ? -9.980 -0.486 0.980 1.00 87.31 99 VAL A C 1
ATOM 796 O O . VAL A 1 99 ? -10.492 0.422 0.330 1.00 87.31 99 VAL A O 1
ATOM 799 N N . LEU A 1 100 ? -9.452 -1.569 0.402 1.00 87.62 100 LEU A N 1
ATOM 800 C CA . LEU A 1 100 ? -9.371 -1.752 -1.050 1.00 87.62 100 LEU A CA 1
ATOM 801 C C . LEU A 1 100 ? -10.751 -1.911 -1.708 1.00 87.62 100 LEU A C 1
ATOM 803 O O . LEU A 1 100 ? -10.944 -1.403 -2.817 1.00 87.62 100 LEU A O 1
ATOM 807 N N . GLU A 1 101 ? -11.699 -2.569 -1.033 1.00 87.06 101 GLU A N 1
ATOM 808 C CA . GLU A 1 101 ? -13.091 -2.752 -1.482 1.00 87.06 101 GLU A CA 1
ATOM 809 C C . GLU A 1 101 ? -13.948 -1.483 -1.338 1.00 87.06 101 GLU A C 1
ATOM 811 O O . GLU A 1 101 ? -14.954 -1.304 -2.033 1.00 87.06 101 GLU A O 1
ATOM 816 N N . SER A 1 102 ? -13.565 -0.583 -0.434 1.00 82.62 102 SER A N 1
ATOM 817 C CA . SER A 1 102 ? -14.349 0.603 -0.125 1.00 82.62 102 SER A CA 1
ATOM 818 C C . SER A 1 102 ? -14.206 1.704 -1.171 1.00 82.62 102 SER A C 1
ATOM 820 O O . SER A 1 102 ? -13.119 2.039 -1.636 1.00 82.62 102 SER A O 1
ATOM 822 N N . LYS A 1 103 ? -15.331 2.359 -1.476 1.00 73.94 103 LYS A N 1
ATOM 823 C CA . LYS A 1 103 ? -15.368 3.617 -2.244 1.00 73.94 103 LYS A CA 1
ATOM 824 C C . LYS A 1 103 ? -15.204 4.861 -1.364 1.00 73.94 103 LYS A C 1
ATOM 826 O O . LYS A 1 103 ? -15.164 5.973 -1.881 1.00 73.94 103 LYS A O 1
ATOM 831 N N . LYS A 1 104 ? -15.181 4.689 -0.040 1.00 73.88 104 LYS A N 1
ATOM 832 C CA . LYS A 1 104 ? -15.060 5.761 0.956 1.00 73.88 104 LYS A CA 1
ATOM 833 C C . LYS A 1 104 ? -13.846 5.516 1.856 1.00 73.88 104 LYS A C 1
ATOM 835 O O . LYS A 1 104 ? -13.507 4.353 2.081 1.00 73.88 104 LYS A O 1
ATOM 840 N N . PRO A 1 105 ? -13.230 6.566 2.421 1.00 67.19 105 PRO A N 1
ATOM 841 C CA . PRO A 1 105 ? -12.193 6.392 3.429 1.00 67.19 105 PRO A CA 1
ATOM 842 C C . PRO A 1 105 ? -12.722 5.528 4.578 1.00 67.19 105 PRO A C 1
ATOM 844 O O . PRO A 1 105 ? -13.777 5.830 5.138 1.00 67.19 105 PRO A O 1
ATOM 847 N N . ILE A 1 106 ? -12.007 4.453 4.906 1.00 72.25 106 ILE A N 1
ATOM 848 C CA . ILE A 1 106 ? -12.262 3.676 6.117 1.00 72.25 106 ILE A CA 1
ATOM 849 C C . ILE A 1 106 ? -11.198 4.095 7.132 1.00 72.25 106 ILE A C 1
ATOM 851 O O . ILE A 1 106 ? -10.015 3.964 6.828 1.00 72.25 106 ILE A O 1
ATOM 855 N N . PRO A 1 107 ? -11.577 4.628 8.302 1.00 72.69 107 PRO A N 1
ATOM 856 C CA . PRO A 1 107 ? -10.627 4.890 9.373 1.00 72.69 107 PRO A CA 1
ATOM 857 C C . PRO A 1 107 ? -10.110 3.573 9.965 1.00 72.69 107 PRO A C 1
ATOM 859 O O . PRO A 1 107 ? -10.868 2.613 10.127 1.00 72.69 107 PRO A O 1
ATOM 862 N N . TYR A 1 108 ? -8.826 3.531 10.324 1.00 71.06 108 TYR A N 1
ATOM 863 C CA . TYR A 1 108 ? -8.258 2.391 11.039 1.00 71.06 108 TYR A CA 1
ATOM 864 C C . TYR A 1 108 ? -8.765 2.387 12.481 1.00 71.06 108 TYR A C 1
ATOM 866 O O . TYR A 1 108 ? -8.258 3.115 13.331 1.00 71.06 108 TYR A O 1
ATOM 874 N N . ASP A 1 109 ? -9.788 1.576 12.737 1.00 72.06 109 ASP A N 1
ATOM 875 C CA . ASP A 1 109 ? -10.447 1.479 14.038 1.00 72.06 109 ASP A CA 1
ATOM 876 C C . ASP A 1 109 ? -10.586 0.013 14.490 1.00 72.06 109 ASP A C 1
ATOM 878 O O . ASP A 1 109 ? -11.684 -0.551 14.510 1.00 72.06 109 ASP A O 1
ATOM 882 N N . PRO A 1 110 ? -9.468 -0.660 14.820 1.00 68.81 110 PRO A N 1
ATOM 883 C CA . PRO A 1 110 ? -9.486 -2.074 15.194 1.00 68.81 110 PRO A CA 1
ATOM 884 C C . PRO A 1 110 ? -10.261 -2.343 16.493 1.00 68.81 110 PRO A C 1
ATOM 886 O O . PRO A 1 110 ? -10.729 -3.460 16.704 1.00 68.81 110 PRO A O 1
ATOM 889 N N . THR A 1 111 ? -10.407 -1.341 17.364 1.00 78.00 111 THR A N 1
ATOM 890 C CA . THR A 1 111 ? -11.141 -1.443 18.634 1.00 78.00 111 THR A CA 1
ATOM 891 C C . THR A 1 111 ? -12.601 -1.003 18.519 1.00 78.00 111 THR A C 1
ATOM 893 O O . THR A 1 111 ? -13.329 -1.082 19.510 1.00 78.00 111 THR A O 1
ATOM 896 N N . ASN A 1 112 ? -13.045 -0.583 17.328 1.00 75.19 112 ASN A N 1
ATOM 897 C CA . ASN A 1 112 ? -14.385 -0.052 17.076 1.00 75.19 112 ASN A CA 1
ATOM 898 C C . ASN A 1 112 ? -14.735 1.148 17.987 1.00 75.19 112 ASN A C 1
ATOM 900 O O . ASN A 1 112 ? -15.872 1.301 18.446 1.00 75.19 112 ASN A O 1
ATOM 904 N N . TYR A 1 113 ? -13.741 1.984 18.292 1.00 72.81 113 TYR A N 1
ATOM 905 C CA . TYR A 1 113 ? -13.867 3.184 19.109 1.00 72.81 113 TYR A CA 1
ATOM 906 C C . TYR A 1 113 ? -14.786 4.237 18.479 1.00 72.81 113 TYR A C 1
ATOM 908 O O . TYR A 1 113 ? -15.552 4.878 19.195 1.00 72.81 113 TYR A O 1
ATOM 916 N N . LEU A 1 114 ? -14.774 4.397 17.155 1.00 75.06 114 LEU A N 1
ATOM 917 C CA . LEU A 1 114 ? -15.695 5.299 16.460 1.00 75.06 114 LEU A CA 1
ATOM 918 C C . LEU A 1 114 ? -17.130 4.787 16.562 1.00 75.06 114 LEU A C 1
ATOM 920 O O . LEU A 1 114 ? -18.032 5.563 16.857 1.00 75.06 114 LEU A O 1
ATOM 924 N N . GLY A 1 115 ? -17.334 3.473 16.441 1.00 75.06 115 GLY A N 1
ATOM 925 C CA . GLY A 1 115 ? -18.636 2.856 16.700 1.00 75.06 115 GLY A CA 1
ATOM 926 C C . GLY A 1 115 ? -19.093 3.030 18.154 1.00 75.06 115 GLY A C 1
ATOM 927 O O . GLY A 1 115 ? -20.279 3.245 18.414 1.00 75.06 115 GLY A O 1
ATOM 928 N N . TYR A 1 116 ? -18.161 2.983 19.111 1.00 77.00 116 TYR A N 1
ATOM 929 C CA . TYR A 1 116 ? -18.431 3.334 20.505 1.00 77.00 116 TYR A CA 1
ATOM 930 C C . TYR A 1 116 ? -18.836 4.810 20.639 1.00 77.00 116 TYR A C 1
ATOM 932 O O . TYR A 1 116 ? -19.862 5.094 21.257 1.00 77.00 116 TYR A O 1
ATOM 940 N N . ILE A 1 117 ? -18.098 5.745 20.029 1.00 75.44 117 ILE A N 1
ATOM 941 C CA . ILE A 1 117 ? -18.457 7.168 20.043 1.00 75.44 117 ILE A CA 1
ATOM 942 C C . ILE A 1 117 ? -19.839 7.367 19.438 1.00 75.44 117 ILE A C 1
ATOM 944 O O . ILE A 1 117 ? -20.670 7.950 20.114 1.00 75.44 117 ILE A O 1
ATOM 948 N N . ASP A 1 118 ? -2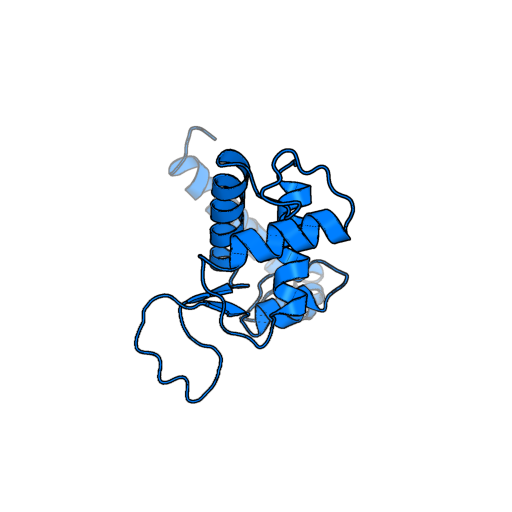0.131 6.860 18.242 1.00 73.88 118 ASP A N 1
ATOM 949 C CA . ASP A 1 118 ? -21.429 7.056 17.584 1.00 73.88 118 ASP A CA 1
ATOM 950 C C . ASP A 1 118 ? -22.590 6.549 18.447 1.00 73.88 118 ASP A C 1
ATOM 952 O O . ASP A 1 118 ? -23.605 7.228 18.621 1.00 73.88 118 ASP A O 1
ATOM 956 N N . LYS A 1 119 ? -22.418 5.379 19.072 1.00 74.44 119 LYS A N 1
ATOM 957 C CA . LYS A 1 119 ? -23.417 4.791 19.971 1.00 74.44 119 LYS A CA 1
ATOM 958 C C . LYS A 1 119 ? -23.625 5.610 21.247 1.00 74.44 119 LYS A C 1
ATOM 960 O O . LYS A 1 119 ? -24.726 5.628 21.798 1.00 74.44 119 LYS A O 1
ATOM 965 N N . HIS A 1 120 ? -22.578 6.274 21.729 1.00 68.88 120 HIS A N 1
ATOM 966 C CA . HIS A 1 120 ? -22.597 7.048 22.968 1.00 68.88 120 HIS A CA 1
ATOM 967 C C . HIS A 1 120 ? -22.670 8.566 22.744 1.00 68.88 120 HIS A C 1
ATOM 969 O O . HIS A 1 120 ? -22.849 9.305 23.711 1.00 68.88 120 HIS A O 1
ATOM 975 N N . ALA A 1 121 ? -22.631 9.042 21.498 1.00 63.75 121 ALA A N 1
ATOM 976 C CA . ALA A 1 121 ? -22.645 10.455 21.132 1.00 63.75 121 ALA A CA 1
ATOM 977 C C . ALA A 1 121 ? -23.914 11.127 21.649 1.00 63.75 121 ALA A C 1
ATOM 979 O O . ALA A 1 121 ? -23.852 12.212 22.222 1.00 63.75 121 ALA A O 1
ATOM 980 N N . PHE A 1 122 ? -25.054 10.433 21.576 1.00 55.06 122 PHE A N 1
ATOM 981 C CA . PHE A 1 122 ? -26.295 10.923 22.166 1.00 55.06 122 PHE A CA 1
ATOM 982 C C . PHE A 1 122 ? -26.143 11.207 23.669 1.00 55.06 122 PHE A C 1
ATOM 984 O O . PHE A 1 122 ? -26.591 12.250 24.128 1.00 55.06 122 PHE A O 1
ATOM 991 N N . ILE A 1 123 ? -25.446 10.352 24.428 1.00 55.62 123 ILE A N 1
ATOM 992 C CA . ILE A 1 123 ? -25.203 10.530 25.873 1.00 55.62 123 ILE A CA 1
ATOM 993 C C . ILE A 1 123 ? -24.184 11.652 26.136 1.00 55.62 123 ILE A C 1
ATOM 995 O O . ILE A 1 123 ? -24.339 12.406 27.096 1.00 55.62 123 ILE A O 1
ATOM 999 N N . LEU A 1 124 ? -23.168 11.791 25.279 1.00 50.81 124 LEU A N 1
ATOM 1000 C CA . LEU A 1 124 ? -22.146 12.838 25.386 1.00 50.81 124 LEU A CA 1
ATOM 1001 C C . LEU A 1 124 ? -22.721 14.242 25.134 1.00 50.81 124 LEU A C 1
ATOM 1003 O O . LEU A 1 124 ? -22.365 15.173 25.854 1.00 50.81 124 LEU A O 1
ATOM 1007 N N . TYR A 1 125 ? -23.636 14.388 24.169 1.00 52.28 125 TYR A N 1
ATOM 1008 C CA . TYR A 1 125 ? -24.253 15.675 23.821 1.00 52.28 125 TYR A CA 1
ATOM 1009 C C . TYR A 1 125 ? -25.491 16.031 24.659 1.00 52.28 125 TYR A C 1
ATOM 1011 O O . TYR A 1 125 ? -25.846 17.204 24.738 1.00 52.28 125 TYR A O 1
ATOM 1019 N N . SER A 1 126 ? -26.148 15.058 25.300 1.00 53.97 126 SER A N 1
ATOM 1020 C CA . SER A 1 126 ? -27.338 15.308 26.136 1.00 53.97 126 SER A CA 1
ATOM 1021 C C . SER A 1 126 ? -27.056 15.365 27.641 1.00 53.97 126 SER A C 1
ATOM 1023 O O . SER A 1 126 ? -27.931 15.780 28.401 1.00 53.97 126 SER A O 1
ATOM 1025 N N . ASN A 1 127 ? -25.845 15.005 28.092 1.00 53.03 127 ASN A N 1
ATOM 1026 C CA . ASN A 1 127 ? -25.459 15.085 29.500 1.00 53.03 127 ASN A CA 1
ATOM 1027 C C . ASN A 1 127 ? -24.333 16.121 29.729 1.00 53.03 127 ASN A C 1
ATOM 1029 O O . ASN A 1 127 ? -23.160 15.829 29.463 1.00 53.03 127 ASN A O 1
ATOM 1033 N N . PRO A 1 128 ? -24.647 17.314 30.275 1.00 55.16 128 PRO A N 1
ATOM 1034 C CA . PRO A 1 128 ? -23.686 18.409 30.416 1.00 55.16 128 PRO A CA 1
ATOM 1035 C C . PRO A 1 128 ? -22.497 18.063 31.324 1.00 55.16 128 PRO A C 1
ATOM 1037 O O . PRO A 1 128 ? -21.407 18.592 31.126 1.00 55.16 128 PRO A O 1
ATOM 1040 N N . ILE A 1 129 ? -22.655 17.132 32.272 1.00 54.19 129 ILE A N 1
ATOM 1041 C CA . ILE A 1 129 ? -21.565 16.699 33.162 1.00 54.19 129 ILE A CA 1
ATOM 1042 C C . ILE A 1 129 ? -20.524 15.875 32.393 1.00 54.19 129 ILE A C 1
ATOM 1044 O O . ILE A 1 129 ? -19.324 16.017 32.626 1.00 54.19 129 ILE A O 1
ATOM 1048 N N . VAL A 1 130 ? -20.962 15.029 31.456 1.00 54.75 130 VAL A N 1
ATOM 1049 C CA . VAL A 1 130 ? -20.051 14.207 30.649 1.00 54.75 130 VAL A CA 1
ATOM 1050 C C . VAL A 1 130 ? -19.350 15.069 29.597 1.00 54.75 130 VAL A C 1
ATOM 1052 O O . VAL A 1 130 ? -18.133 14.968 29.456 1.00 54.75 130 VAL A O 1
ATOM 1055 N N . SER A 1 131 ? -20.082 15.990 28.960 1.00 51.59 131 SER A N 1
ATOM 1056 C CA . SER A 1 131 ? -19.518 17.033 28.092 1.00 51.59 131 SER A CA 1
ATOM 1057 C C . SER A 1 131 ? -18.427 17.843 28.806 1.00 51.59 131 SER A C 1
ATOM 1059 O O . SER A 1 131 ? -17.319 17.976 28.292 1.00 51.59 131 SER A O 1
ATOM 1061 N N . LEU A 1 132 ? -18.698 18.332 30.024 1.00 52.41 132 LEU A N 1
ATOM 1062 C CA . LEU A 1 132 ? -17.721 19.076 30.829 1.00 52.41 132 LEU A CA 1
ATOM 1063 C C . LEU A 1 132 ? -16.498 18.224 31.183 1.00 52.41 132 LEU A C 1
ATOM 1065 O O . LEU A 1 132 ? -15.373 18.702 31.086 1.00 52.41 132 LEU A O 1
ATOM 1069 N N . LYS A 1 133 ? -16.690 16.950 31.541 1.00 55.59 133 LYS A N 1
ATOM 1070 C CA . LYS A 1 133 ? -15.584 16.051 31.901 1.00 55.59 133 LYS A CA 1
ATOM 1071 C C . LYS A 1 133 ? -14.650 15.765 30.718 1.00 55.59 133 LYS A C 1
ATOM 1073 O O . LYS A 1 133 ? -13.436 15.723 30.905 1.00 55.59 133 LYS A O 1
ATOM 1078 N N . TYR A 1 134 ? -15.193 15.612 29.509 1.00 56.62 134 TYR A N 1
ATOM 1079 C CA . TYR A 1 134 ? -14.387 15.477 28.290 1.00 56.62 134 TYR A CA 1
ATOM 1080 C C . TYR A 1 134 ? -13.700 16.791 27.897 1.00 56.62 134 TYR A C 1
ATOM 1082 O O . TYR A 1 134 ? -12.528 16.762 27.522 1.00 56.62 134 TYR A O 1
ATOM 1090 N N . SER A 1 135 ? -14.375 17.934 28.061 1.00 56.38 135 SER A N 1
ATOM 1091 C CA . SER A 1 135 ? -13.785 19.253 27.801 1.00 56.38 135 SER A CA 1
ATOM 1092 C C . SER A 1 135 ? -12.601 19.534 28.736 1.00 56.38 135 SER A C 1
ATOM 1094 O O . SER A 1 135 ? -11.522 19.882 28.263 1.00 56.38 135 SER A O 1
ATOM 1096 N N . ILE A 1 136 ? -12.746 19.248 30.037 1.00 59.53 136 ILE A N 1
ATOM 1097 C CA . ILE A 1 136 ? -11.674 19.379 31.041 1.00 59.53 136 ILE A CA 1
ATOM 1098 C C . ILE A 1 136 ? -10.484 18.465 30.712 1.00 59.53 136 ILE A C 1
ATOM 1100 O O . ILE A 1 136 ? -9.331 18.880 30.842 1.00 59.53 136 ILE A O 1
ATOM 1104 N N . ASN A 1 137 ? -10.738 17.232 30.262 1.00 60.72 137 ASN A N 1
ATOM 1105 C CA . ASN A 1 137 ? -9.667 16.324 29.848 1.00 60.72 137 ASN A CA 1
ATOM 1106 C C . ASN A 1 137 ? -8.940 16.818 28.592 1.00 60.72 137 ASN A C 1
ATOM 1108 O O . ASN A 1 137 ? -7.715 16.741 28.555 1.00 60.72 137 ASN A O 1
ATOM 1112 N N . SER A 1 138 ? -9.651 17.362 27.598 1.00 59.34 138 SER A N 1
ATOM 1113 C CA . SER A 1 138 ? -9.004 17.943 26.413 1.00 59.34 138 SER A CA 1
ATOM 1114 C C . SER A 1 138 ? -8.136 19.149 26.770 1.00 59.34 138 SER A C 1
ATOM 1116 O O . SER A 1 138 ? -7.014 19.254 26.298 1.00 59.34 138 SER A O 1
ATOM 1118 N N . GLU A 1 139 ? -8.593 19.996 27.690 1.00 64.06 139 GLU A N 1
ATOM 1119 C CA . GLU A 1 139 ? -7.879 21.201 28.114 1.00 64.06 139 GLU A CA 1
ATOM 1120 C C . GLU A 1 139 ? -6.667 20.867 28.997 1.00 64.06 139 GLU A C 1
ATOM 1122 O O . GLU A 1 139 ? -5.615 21.499 28.912 1.00 64.06 139 GLU A O 1
ATOM 1127 N N . THR A 1 140 ? -6.772 19.799 29.792 1.00 59.62 140 THR A N 1
ATOM 1128 C CA . THR A 1 140 ? -5.647 19.234 30.548 1.00 59.62 140 THR A CA 1
ATOM 1129 C C . THR A 1 140 ? -4.601 18.629 29.612 1.00 59.62 140 THR A C 1
ATOM 1131 O O . THR A 1 140 ? -3.410 18.851 29.813 1.00 59.62 140 THR A O 1
ATOM 1134 N N . ILE A 1 141 ? -5.027 17.909 28.569 1.00 55.53 141 ILE A N 1
ATOM 1135 C CA . ILE A 1 141 ? -4.125 17.368 27.544 1.00 55.53 141 ILE A CA 1
ATOM 1136 C C . ILE A 1 141 ? -3.453 18.508 26.772 1.00 55.53 141 ILE A C 1
ATOM 1138 O O . ILE A 1 141 ? -2.235 18.479 26.636 1.00 55.53 141 ILE A O 1
ATOM 1142 N N . SER A 1 142 ? -4.186 19.545 26.357 1.00 59.50 142 SER A N 1
ATOM 1143 C CA . SER A 1 142 ? -3.608 20.721 25.693 1.00 59.50 142 SER A CA 1
ATOM 1144 C C . SER A 1 142 ? -2.579 21.428 26.572 1.00 59.50 142 SER A C 1
ATOM 1146 O O . SER A 1 142 ? -1.481 21.707 26.108 1.00 59.50 142 SER A O 1
ATOM 1148 N N . ARG A 1 143 ? -2.857 21.614 27.868 1.00 63.94 143 ARG A N 1
ATOM 1149 C CA . ARG A 1 143 ? -1.889 22.195 28.817 1.00 63.94 143 ARG A CA 1
ATOM 1150 C C . ARG A 1 143 ? -0.652 21.327 29.030 1.00 63.94 143 ARG A C 1
ATOM 1152 O O . ARG A 1 143 ? 0.433 21.848 29.273 1.00 63.94 143 ARG A O 1
ATOM 1159 N N . ILE A 1 144 ? -0.799 20.003 28.986 1.00 58.38 144 ILE A N 1
ATOM 1160 C CA . ILE A 1 144 ? 0.343 19.083 29.042 1.00 58.38 144 ILE A CA 1
ATOM 1161 C C . ILE A 1 144 ? 1.157 19.200 27.752 1.00 58.38 144 ILE A C 1
ATOM 1163 O O . ILE A 1 144 ? 2.379 19.277 27.824 1.00 58.38 144 ILE A O 1
ATOM 1167 N N . LEU A 1 145 ? 0.501 19.272 26.595 1.00 51.81 145 LEU A N 1
ATOM 1168 C CA . LEU A 1 145 ? 1.166 19.421 25.304 1.00 51.81 145 LEU A CA 1
ATOM 1169 C C . LEU A 1 145 ? 1.889 20.767 25.179 1.00 51.81 145 LEU A C 1
ATOM 1171 O O . LEU A 1 145 ? 3.046 20.753 24.790 1.00 51.81 145 LEU A O 1
ATOM 1175 N N . GLU A 1 146 ? 1.303 21.884 25.617 1.00 67.19 146 GLU A N 1
ATOM 1176 C CA . GLU A 1 146 ? 1.973 23.200 25.683 1.00 67.19 146 GLU A CA 1
ATOM 1177 C C . GLU A 1 146 ? 3.208 23.180 26.593 1.00 67.19 146 GLU A C 1
ATOM 1179 O O . GLU A 1 146 ? 4.212 23.841 26.340 1.00 67.19 146 GLU A O 1
ATOM 1184 N N . LYS A 1 147 ? 3.158 22.402 27.677 1.00 63.28 147 LYS A N 1
ATOM 1185 C CA . LYS A 1 147 ? 4.266 22.309 28.632 1.00 63.28 147 LYS A CA 1
ATOM 1186 C C . LYS A 1 147 ? 5.383 21.376 28.162 1.00 63.28 147 LYS A C 1
ATOM 1188 O O . LYS A 1 147 ? 6.529 21.546 28.571 1.00 63.28 147 LYS A O 1
ATOM 1193 N N . VAL A 1 148 ? 5.046 20.376 27.351 1.00 59.09 148 VAL A N 1
ATOM 1194 C CA . VAL A 1 148 ? 5.988 19.392 26.793 1.00 59.09 148 VAL A CA 1
ATOM 1195 C C . VAL A 1 148 ? 6.543 19.860 25.439 1.00 59.09 148 VAL A C 1
ATOM 1197 O O . VAL A 1 148 ? 7.683 19.540 25.113 1.00 59.09 148 VAL A O 1
ATOM 1200 N N . TYR A 1 149 ? 5.787 20.672 24.698 1.00 51.34 149 TYR A N 1
ATOM 1201 C CA . TYR A 1 149 ? 6.130 21.241 23.394 1.00 51.34 149 TYR A CA 1
ATOM 1202 C C . TYR A 1 149 ? 5.792 22.745 23.359 1.00 51.34 149 TYR A C 1
ATOM 1204 O O . TYR A 1 149 ? 4.778 23.133 22.786 1.00 51.34 149 TYR A O 1
ATOM 1212 N N . PRO A 1 150 ? 6.629 23.608 23.960 1.00 53.38 150 PRO A N 1
ATOM 1213 C CA . PRO A 1 150 ? 6.330 25.036 24.111 1.00 53.38 150 PRO A CA 1
ATOM 1214 C C . PRO A 1 150 ? 6.486 25.875 22.830 1.00 53.38 150 PRO A C 1
ATOM 1216 O O . PRO A 1 150 ? 6.255 27.079 22.877 1.00 53.38 150 PRO A O 1
ATOM 1219 N N . GLU A 1 151 ? 6.902 25.275 21.709 1.00 53.34 151 GLU A N 1
ATOM 1220 C CA . GLU A 1 151 ? 7.150 25.973 20.434 1.00 53.34 151 GLU A CA 1
ATOM 1221 C C . GLU A 1 151 ? 6.215 25.536 19.289 1.00 53.34 151 GLU A C 1
ATOM 1223 O O . GLU A 1 151 ? 6.565 25.667 18.115 1.00 53.34 151 GLU A O 1
ATOM 1228 N N . ILE A 1 152 ? 5.027 25.018 19.619 1.00 47.69 152 ILE A N 1
ATOM 1229 C CA . ILE A 1 152 ? 3.899 24.895 18.678 1.00 47.69 152 ILE A CA 1
ATOM 1230 C C . ILE A 1 152 ? 2.839 25.927 19.052 1.00 47.69 152 ILE A C 1
ATOM 1232 O O . ILE A 1 152 ? 2.537 26.027 20.261 1.00 47.69 152 ILE A O 1
#

Secondary structure (DSSP, 8-state):
--HHHHHHHHHHHHHHTTTS-B-HHHHHHHHHHHHHHTT----EEETTEEE--HHHHHHHHHHHHHHHHTTSEEES--STT-----S--EEE-HHHHHHHH-SSPPP--TT-HHHHHHHHHHHHHH-HHHHHHHHHHHHHHHHHHHHH-TT-

Foldseek 3Di:
DDLVLLLVLLLVLCLVQQQHWDDLVVSQQSSQVSCVVVVHDADDDDPNRGGDDPVSSVSNVVSVVVCVVQQQKDWDDPDPPPPDPDPTIIHGDPVNVVCSPDPDDDHPDPPCVVVVCVVCVCVCVVPVVNVVVVVVVVVVVVVVCCVVPVPD